Protein AF-A0A958J3Z1-F1 (afdb_monomer)

Foldseek 3Di:
DDDQLQLCLLVQQPPDDLVNSVVLCVVQLASVSSVVCLVVDDDDPVSVVVSCRSPPPVSSVVSVVVVVVCVVQQKDKDAGNGPQDQPVQNPDPRRDGMDMDHDDRCSPDNDDDDDDDDPDDDPVVVVVVVVVVVVD

Structure (mmCIF, N/CA/C/O backbone):
data_AF-A0A958J3Z1-F1
#
_entry.id   AF-A0A958J3Z1-F1
#
loop_
_atom_site.group_PDB
_atom_site.id
_atom_site.type_symbol
_atom_site.label_atom_id
_atom_site.label_alt_id
_atom_site.label_comp_id
_atom_site.label_asym_id
_atom_site.label_entity_id
_atom_site.label_seq_id
_atom_site.pdbx_PDB_ins_code
_atom_site.Cartn_x
_atom_site.Cartn_y
_atom_site.Cartn_z
_atom_site.occupancy
_atom_site.B_iso_or_equiv
_atom_site.auth_seq_id
_atom_site.auth_comp_id
_atom_site.auth_asym_id
_atom_site.auth_atom_id
_atom_site.pdbx_PDB_model_num
ATOM 1 N N . MET A 1 1 ? -4.290 -17.855 10.561 1.00 39.91 1 MET A N 1
ATOM 2 C CA . MET A 1 1 ? -4.959 -17.437 9.306 1.00 39.91 1 MET A CA 1
ATOM 3 C C . MET A 1 1 ? -5.062 -15.919 9.328 1.00 39.91 1 MET A C 1
ATOM 5 O O . MET A 1 1 ? -5.696 -15.392 10.230 1.00 39.91 1 MET A O 1
ATOM 9 N N . MET A 1 2 ? -4.369 -15.218 8.426 1.00 51.34 2 MET A N 1
ATOM 10 C CA . MET A 1 2 ? -4.363 -13.748 8.367 1.00 51.34 2 MET A CA 1
ATOM 11 C C . MET A 1 2 ? -5.801 -13.266 8.126 1.00 51.34 2 MET A C 1
ATOM 13 O O . MET A 1 2 ? -6.428 -13.752 7.190 1.00 51.34 2 MET A O 1
ATOM 17 N N . ASN A 1 3 ? -6.359 -12.391 8.971 1.00 64.62 3 ASN A N 1
ATOM 18 C CA . ASN A 1 3 ? -7.707 -11.849 8.765 1.00 64.62 3 ASN A CA 1
ATOM 19 C C . ASN A 1 3 ? -7.609 -10.582 7.890 1.00 64.62 3 ASN A C 1
ATOM 21 O O . ASN A 1 3 ? -7.295 -9.513 8.419 1.00 64.62 3 ASN A O 1
ATOM 25 N N . PRO A 1 4 ? -7.852 -10.673 6.566 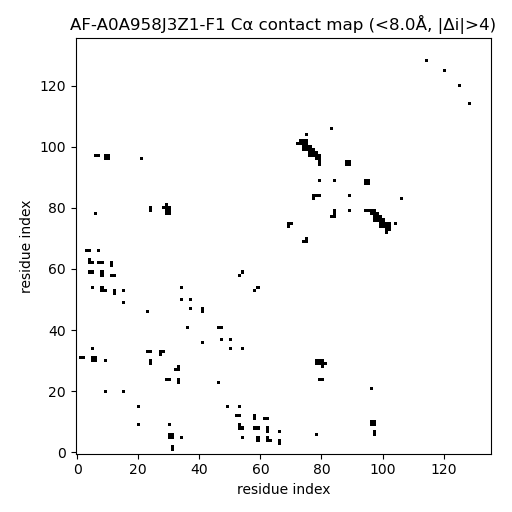1.00 71.12 4 PRO A N 1
ATOM 26 C CA . PRO A 1 4 ? -7.589 -9.576 5.631 1.00 71.12 4 PRO A CA 1
ATOM 27 C C . PRO A 1 4 ? -8.488 -8.360 5.875 1.00 71.12 4 PRO A C 1
ATOM 29 O O . PRO A 1 4 ? -8.107 -7.235 5.558 1.00 71.12 4 PRO A O 1
ATOM 32 N N . VAL A 1 5 ? -9.664 -8.565 6.476 1.00 77.12 5 VAL A N 1
ATOM 33 C CA . VAL A 1 5 ? -10.638 -7.494 6.727 1.00 77.12 5 VAL A CA 1
ATOM 34 C C . VAL A 1 5 ? -10.037 -6.441 7.653 1.00 77.12 5 VAL A C 1
ATOM 36 O O . VAL A 1 5 ? -10.106 -5.252 7.357 1.00 77.12 5 VAL A O 1
ATOM 39 N N . LYS A 1 6 ? -9.375 -6.880 8.731 1.00 80.06 6 LYS A N 1
ATOM 40 C CA . LYS A 1 6 ? -8.789 -5.990 9.744 1.00 80.06 6 LYS A CA 1
ATOM 41 C C . LYS A 1 6 ? -7.667 -5.127 9.160 1.00 80.06 6 LYS A C 1
ATOM 43 O O . LYS A 1 6 ? -7.564 -3.948 9.475 1.00 80.06 6 LYS A O 1
ATOM 48 N N . THR A 1 7 ? -6.865 -5.692 8.261 1.00 81.06 7 THR A N 1
ATOM 49 C CA . THR A 1 7 ? -5.787 -4.974 7.570 1.00 81.06 7 THR A CA 1
ATOM 50 C C . THR A 1 7 ? -6.312 -3.864 6.663 1.00 81.06 7 THR A C 1
ATOM 52 O O . THR A 1 7 ? -5.791 -2.752 6.693 1.00 81.06 7 THR A O 1
ATOM 55 N N . ILE A 1 8 ? -7.335 -4.148 5.855 1.00 83.75 8 ILE A N 1
ATOM 56 C CA . ILE A 1 8 ? -7.841 -3.180 4.872 1.00 83.75 8 ILE A CA 1
ATOM 57 C C . ILE A 1 8 ? -8.557 -2.003 5.532 1.00 83.75 8 ILE A C 1
ATOM 59 O O . ILE A 1 8 ? -8.531 -0.903 4.983 1.00 83.75 8 ILE A O 1
ATOM 63 N N . CYS A 1 9 ? -9.099 -2.172 6.741 1.00 83.38 9 CYS A N 1
ATOM 64 C CA . CYS A 1 9 ? -9.666 -1.054 7.499 1.00 83.38 9 CYS A CA 1
ATOM 65 C C . CYS A 1 9 ? -8.693 0.135 7.628 1.00 83.38 9 CYS A C 1
ATOM 67 O O . CYS A 1 9 ? -9.134 1.281 7.584 1.00 83.38 9 CYS A O 1
ATOM 69 N N . LEU A 1 10 ? -7.375 -0.106 7.698 1.00 81.81 10 LEU A N 1
ATOM 70 C CA . LEU A 1 10 ? -6.369 0.963 7.740 1.00 81.81 10 LEU A CA 1
ATOM 71 C C . LEU A 1 10 ? -6.285 1.769 6.437 1.00 81.81 10 LEU A C 1
ATOM 73 O O . LEU A 1 10 ? -6.004 2.968 6.484 1.00 81.81 10 LEU A O 1
ATOM 77 N N . SER A 1 11 ? -6.525 1.146 5.281 1.00 82.94 11 SER A N 1
ATOM 78 C CA . SER A 1 11 ? -6.504 1.845 3.990 1.00 82.94 11 SER A CA 1
ATOM 79 C C . SER A 1 11 ? -7.840 2.522 3.675 1.00 82.94 11 SER A C 1
ATOM 81 O O . SER A 1 11 ? -7.843 3.546 3.004 1.00 82.94 11 SER A O 1
ATOM 83 N N . VAL A 1 12 ? -8.956 1.965 4.156 1.00 83.75 12 VAL A N 1
ATOM 84 C CA . VAL A 1 12 ? -10.321 2.420 3.830 1.00 83.75 12 VAL A CA 1
ATOM 85 C C . VAL A 1 12 ? -10.818 3.535 4.751 1.00 83.75 12 VAL A C 1
ATOM 87 O O . VAL A 1 12 ? -11.709 4.288 4.374 1.00 83.75 12 VAL A O 1
ATOM 90 N N . VAL A 1 13 ? -10.284 3.639 5.970 1.00 86.88 13 VAL A N 1
ATOM 91 C CA . VAL A 1 13 ? -10.729 4.650 6.936 1.00 86.88 13 VAL A CA 1
ATOM 92 C C . VAL A 1 13 ? -10.355 6.071 6.506 1.00 86.88 13 VAL A C 1
ATOM 94 O O . VAL A 1 13 ? -9.174 6.411 6.350 1.00 86.88 13 VAL A O 1
ATOM 97 N N . ASP A 1 14 ? -11.386 6.910 6.424 1.00 79.00 14 ASP A N 1
ATOM 98 C CA . ASP A 1 14 ? -11.291 8.343 6.168 1.00 79.00 14 ASP A CA 1
ATOM 99 C C . ASP A 1 14 ? -11.060 9.143 7.463 1.00 79.00 14 ASP A C 1
ATOM 101 O O . ASP A 1 14 ? -11.566 8.812 8.540 1.00 79.00 14 ASP A O 1
ATOM 105 N N . GLY A 1 15 ? -10.307 10.242 7.364 1.00 82.12 15 GLY A N 1
ATOM 106 C CA . GLY A 1 15 ? -10.115 11.192 8.466 1.00 82.12 15 GLY A CA 1
ATOM 107 C C . GLY A 1 15 ? -9.226 10.696 9.612 1.00 82.12 15 GLY A C 1
ATOM 108 O O . GLY A 1 15 ? -9.360 11.195 10.728 1.00 82.12 15 GLY A O 1
ATOM 109 N N . VAL A 1 16 ? -8.361 9.713 9.361 1.00 86.69 16 VAL A N 1
ATOM 110 C CA . VAL A 1 16 ? -7.229 9.365 10.235 1.00 86.69 16 VAL A CA 1
ATOM 111 C C . VAL A 1 16 ? -5.954 9.610 9.439 1.00 86.69 16 VAL A C 1
ATOM 113 O O . VAL A 1 16 ? -5.859 9.149 8.295 1.00 86.69 16 VAL A O 1
ATOM 116 N N . SER A 1 17 ? -5.001 10.345 10.015 1.00 89.44 17 SER A N 1
ATOM 117 C CA . SER A 1 17 ? -3.762 10.679 9.315 1.00 89.44 17 SER A CA 1
ATOM 118 C C . SER A 1 17 ? -2.915 9.428 9.070 1.00 89.44 17 SER A C 1
ATOM 120 O O . SER A 1 17 ? -3.053 8.403 9.741 1.00 89.44 17 SER A O 1
ATOM 122 N N . TYR A 1 18 ? -2.037 9.495 8.072 1.00 90.44 18 TYR A N 1
ATOM 123 C CA . TYR A 1 18 ? -1.098 8.410 7.817 1.00 90.44 18 TYR A CA 1
ATOM 124 C C . TYR A 1 18 ? -0.142 8.206 9.005 1.00 90.44 18 TYR A C 1
ATOM 126 O O . TYR A 1 18 ? 0.086 7.065 9.400 1.00 90.44 18 TYR A O 1
ATOM 134 N N . ASP A 1 19 ? 0.358 9.294 9.597 1.00 90.56 19 ASP A N 1
ATOM 135 C CA . ASP A 1 19 ? 1.328 9.232 10.693 1.00 90.56 19 ASP A CA 1
ATOM 136 C C . ASP A 1 19 ? 0.705 8.595 11.953 1.00 90.56 19 ASP A C 1
ATOM 138 O O . ASP A 1 19 ? 1.342 7.756 12.590 1.00 90.56 19 ASP A O 1
ATOM 142 N N . ASP A 1 20 ? -0.575 8.868 12.245 1.00 90.19 20 ASP A N 1
ATOM 143 C CA . ASP A 1 20 ? -1.311 8.201 13.334 1.00 90.19 20 ASP A CA 1
ATOM 144 C C . ASP A 1 20 ? -1.434 6.693 13.086 1.00 90.19 20 ASP A C 1
ATOM 146 O O . ASP A 1 20 ? -1.154 5.877 13.967 1.00 90.19 20 ASP A O 1
ATOM 150 N N . LYS A 1 21 ? -1.820 6.299 11.864 1.00 90.31 21 LYS A N 1
ATOM 151 C CA . LYS A 1 21 ? -1.930 4.881 11.486 1.00 90.31 21 LYS A CA 1
ATOM 152 C C . LYS A 1 21 ? -0.577 4.180 11.601 1.00 90.31 21 LYS A C 1
ATOM 154 O O . LYS A 1 21 ? -0.513 3.057 12.098 1.00 90.31 21 LYS A O 1
ATOM 159 N N . LEU A 1 22 ? 0.496 4.832 11.156 1.00 90.44 22 LEU A N 1
ATOM 160 C CA . LEU A 1 22 ? 1.848 4.294 11.245 1.00 90.44 22 LEU A CA 1
ATOM 161 C C . LEU A 1 22 ? 2.282 4.139 12.707 1.00 90.44 22 LEU A C 1
ATOM 163 O O . LEU A 1 22 ? 2.794 3.083 13.068 1.00 90.44 22 LEU A O 1
ATOM 167 N N . ALA A 1 23 ? 2.015 5.129 13.563 1.00 90.00 23 ALA A N 1
ATOM 168 C CA . ALA A 1 23 ? 2.338 5.072 14.987 1.00 90.00 23 ALA A CA 1
ATOM 169 C C . ALA A 1 23 ? 1.607 3.932 15.718 1.00 90.00 23 ALA A C 1
ATOM 171 O O . ALA A 1 23 ? 2.181 3.313 16.617 1.00 90.00 23 ALA A O 1
ATOM 172 N N . LEU A 1 24 ? 0.361 3.632 15.332 1.00 89.06 24 LEU A N 1
ATOM 173 C CA . LEU A 1 24 ? -0.388 2.481 15.847 1.00 89.06 24 LEU A CA 1
ATOM 174 C C . LEU A 1 24 ? 0.237 1.157 15.393 1.00 89.06 24 LEU A C 1
ATOM 176 O O . LEU A 1 24 ? 0.456 0.259 16.205 1.00 89.06 24 LEU A O 1
ATOM 180 N N . ILE A 1 25 ? 0.575 1.038 14.107 1.00 89.12 25 ILE A N 1
ATOM 181 C CA . ILE A 1 25 ? 1.192 -0.181 13.573 1.00 89.12 25 ILE A CA 1
ATOM 182 C C . ILE A 1 25 ? 2.585 -0.415 14.156 1.00 89.12 25 ILE A C 1
ATOM 184 O O . ILE A 1 25 ? 2.896 -1.545 14.511 1.00 89.12 25 ILE A O 1
ATOM 188 N N . MET A 1 26 ? 3.403 0.624 14.312 1.00 87.50 26 MET A N 1
ATOM 189 C CA . MET A 1 26 ? 4.740 0.504 14.900 1.00 87.50 26 MET A CA 1
ATOM 190 C C . MET A 1 26 ? 4.689 0.037 16.360 1.00 87.50 26 MET A C 1
ATOM 192 O O . MET A 1 26 ? 5.539 -0.745 16.776 1.00 87.50 26 MET A O 1
ATOM 196 N N . ARG A 1 27 ? 3.676 0.463 17.130 1.00 87.50 27 ARG A N 1
ATOM 197 C CA . ARG A 1 27 ? 3.485 0.029 18.524 1.00 87.50 27 ARG A CA 1
ATOM 198 C C . ARG A 1 27 ? 3.013 -1.419 18.649 1.00 87.50 27 ARG A C 1
ATOM 200 O O . ARG A 1 27 ? 3.490 -2.138 19.519 1.00 87.50 27 ARG A O 1
ATOM 207 N N . HIS A 1 28 ? 2.088 -1.847 17.791 1.00 86.81 28 HIS A N 1
ATOM 208 C CA . HIS A 1 28 ? 1.444 -3.167 17.893 1.00 8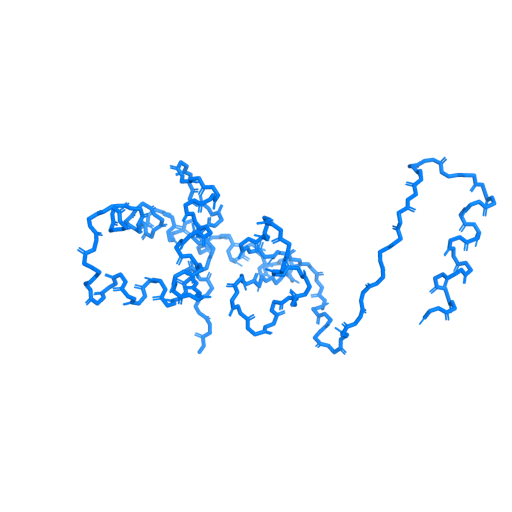6.81 28 HIS A CA 1
ATOM 209 C C . HIS A 1 28 ? 2.034 -4.226 16.949 1.00 86.81 28 HIS A C 1
ATOM 211 O O . HIS A 1 28 ? 1.679 -5.406 17.004 1.00 86.81 28 HIS A O 1
ATOM 217 N N . GLY A 1 29 ? 2.929 -3.822 16.053 1.00 85.06 29 GLY A N 1
ATOM 218 C CA . GLY A 1 29 ? 3.589 -4.652 15.048 1.00 85.06 29 GLY A CA 1
ATOM 219 C C . GLY A 1 29 ? 2.736 -4.955 13.813 1.00 85.06 29 GLY A C 1
ATOM 220 O O . GLY A 1 29 ? 3.270 -5.010 12.710 1.00 85.06 29 GLY A O 1
ATOM 221 N N . SER A 1 30 ? 1.420 -5.147 13.954 1.00 85.19 30 SER A N 1
ATOM 222 C CA . SER A 1 30 ? 0.525 -5.410 12.817 1.00 85.19 30 SER A CA 1
ATOM 223 C C . SER A 1 30 ? -0.907 -4.929 13.057 1.00 85.19 30 SER A C 1
ATOM 225 O O . SER A 1 30 ? -1.345 -4.759 14.193 1.00 85.19 30 SER A O 1
ATOM 227 N N . ALA A 1 31 ? -1.674 -4.775 11.973 1.00 85.06 31 ALA A N 1
ATOM 228 C CA . ALA A 1 31 ? -3.094 -4.409 12.033 1.00 85.06 31 ALA A CA 1
ATOM 229 C C . ALA A 1 31 ? -3.954 -5.438 12.789 1.00 85.06 31 ALA A C 1
ATOM 231 O O . ALA A 1 31 ? -4.990 -5.099 13.356 1.00 85.06 31 ALA A O 1
ATOM 232 N N . ILE A 1 32 ? -3.536 -6.707 12.764 1.00 83.69 32 ILE A N 1
ATOM 233 C CA . ILE A 1 32 ? -4.232 -7.804 13.440 1.00 83.69 32 ILE A CA 1
ATOM 234 C C . ILE A 1 32 ? -4.016 -7.682 14.945 1.00 83.69 32 ILE A C 1
ATOM 236 O O . ILE A 1 32 ? -4.992 -7.653 15.689 1.00 83.69 32 ILE A O 1
ATOM 240 N N . ASN A 1 33 ? -2.757 -7.526 15.360 1.00 85.75 33 ASN A N 1
ATOM 241 C CA . ASN A 1 33 ? -2.397 -7.337 16.763 1.00 85.75 33 ASN A CA 1
ATOM 242 C C . ASN A 1 33 ? -3.049 -6.076 17.335 1.00 85.75 33 ASN A C 1
ATOM 244 O O . ASN A 1 33 ? -3.602 -6.127 18.424 1.00 85.75 33 ASN A O 1
ATOM 248 N N . LEU A 1 34 ? -3.058 -4.976 16.571 1.00 86.62 34 LEU A N 1
ATOM 249 C CA . LEU A 1 34 ? -3.724 -3.730 16.957 1.00 86.62 34 LEU A CA 1
ATOM 250 C C . LEU A 1 34 ? -5.198 -3.967 17.317 1.00 86.62 34 LEU A C 1
ATOM 252 O O . LEU A 1 34 ? -5.669 -3.510 18.354 1.00 86.62 34 LEU A O 1
ATOM 256 N N . PHE A 1 35 ? -5.924 -4.706 16.476 1.00 84.69 35 PHE A N 1
ATOM 257 C CA . PHE A 1 35 ? -7.329 -5.019 16.728 1.00 84.69 35 PHE A CA 1
ATOM 258 C C . PHE A 1 35 ? -7.516 -5.946 17.935 1.00 84.69 35 PHE A C 1
ATOM 260 O O . PHE A 1 35 ? -8.446 -5.760 18.712 1.00 84.69 35 PHE A O 1
ATOM 267 N N . GLU A 1 36 ? -6.653 -6.950 18.095 1.00 85.88 36 GLU A N 1
ATOM 268 C CA . GLU A 1 36 ? -6.723 -7.875 19.232 1.00 85.88 36 GLU A CA 1
ATOM 269 C C . GLU A 1 36 ? -6.428 -7.180 20.565 1.00 85.88 36 GLU A C 1
ATOM 271 O O . GLU A 1 36 ? -7.091 -7.471 21.559 1.00 85.88 36 GLU A O 1
ATOM 276 N N . CYS A 1 37 ? -5.469 -6.251 20.590 1.00 84.25 37 CYS A N 1
ATOM 277 C CA . CYS A 1 37 ? -5.202 -5.402 21.748 1.00 84.25 37 CYS A CA 1
ATOM 278 C C . CYS A 1 37 ? -6.398 -4.495 22.056 1.00 84.25 37 CYS A C 1
ATOM 280 O O . CYS A 1 37 ? -6.826 -4.424 23.205 1.00 84.25 37 CYS A O 1
ATOM 282 N N . TYR A 1 38 ? -6.978 -3.875 21.024 1.00 83.62 38 TYR A N 1
ATOM 283 C CA . TYR A 1 38 ? -8.171 -3.042 21.157 1.00 83.62 38 TYR A CA 1
ATOM 284 C C . TYR A 1 38 ? -9.362 -3.812 21.758 1.00 83.62 38 TYR A C 1
ATOM 286 O O . TYR A 1 38 ? -9.988 -3.319 22.694 1.00 83.62 38 TYR A O 1
ATOM 294 N N . GLU A 1 39 ? -9.642 -5.040 21.302 1.00 81.50 39 GLU A N 1
ATOM 295 C CA . GLU A 1 39 ? -10.721 -5.871 21.869 1.00 81.50 39 GLU A CA 1
ATOM 296 C C . GLU A 1 39 ? -10.457 -6.314 23.317 1.00 81.50 39 GLU A C 1
ATOM 298 O O . GLU A 1 39 ? -11.401 -6.528 24.076 1.00 81.50 39 GLU A O 1
ATOM 303 N N . LYS A 1 40 ? -9.189 -6.455 23.721 1.00 81.69 40 LYS A N 1
ATOM 304 C CA . LYS A 1 40 ? -8.792 -6.917 25.063 1.00 81.69 40 LYS A CA 1
ATOM 305 C C . LYS A 1 40 ? -8.664 -5.789 26.103 1.00 81.69 40 LYS A C 1
ATOM 307 O O . LYS A 1 40 ? -8.148 -6.047 27.187 1.00 81.69 40 LYS A O 1
ATOM 312 N N . ASN A 1 41 ? -9.199 -4.600 25.808 1.00 67.62 41 ASN A N 1
ATOM 313 C CA . ASN A 1 41 ? -9.118 -3.345 26.572 1.00 67.62 41 ASN A CA 1
ATOM 314 C C . ASN A 1 41 ? -7.734 -2.669 26.537 1.00 67.62 41 ASN A C 1
ATOM 316 O O . ASN A 1 41 ? -6.916 -2.836 27.442 1.00 67.62 41 ASN A O 1
ATOM 320 N N . SER A 1 42 ? -7.513 -1.827 25.520 1.00 63.72 42 SER A N 1
ATOM 321 C CA . SER A 1 42 ? -6.424 -0.837 25.506 1.00 63.72 42 SER A CA 1
ATOM 322 C C . SER A 1 42 ? -6.591 0.204 26.626 1.00 63.72 42 SER A C 1
ATOM 324 O O . SER A 1 42 ? -7.705 0.561 26.999 1.00 63.72 42 SER A O 1
ATOM 326 N N . THR A 1 43 ? -5.478 0.725 27.149 1.00 60.31 43 THR A N 1
ATOM 327 C CA . THR A 1 43 ? -5.456 1.634 28.314 1.00 60.31 43 THR A CA 1
ATOM 328 C C . THR A 1 43 ? -5.481 3.128 27.947 1.00 60.31 43 THR A C 1
ATOM 330 O O . THR A 1 43 ? -5.800 3.959 28.796 1.00 60.31 43 THR A O 1
ATOM 333 N N . ASP A 1 44 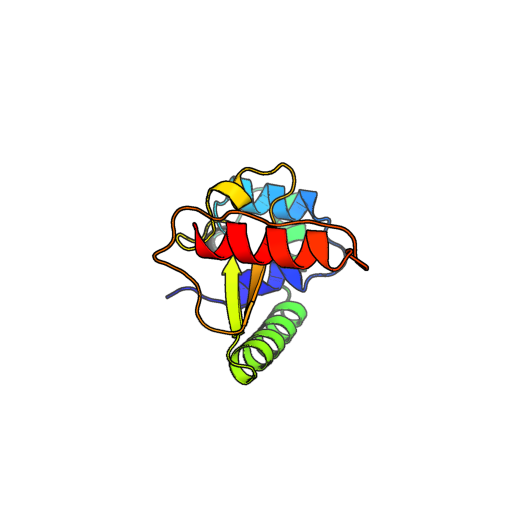? -5.150 3.493 26.701 1.00 77.25 44 ASP A N 1
ATOM 334 C CA . ASP A 1 44 ? -5.057 4.889 26.240 1.00 77.25 44 ASP A CA 1
ATOM 335 C C . ASP A 1 44 ? -6.353 5.350 25.543 1.00 77.25 44 ASP A C 1
ATOM 337 O O . ASP A 1 44 ? -6.761 4.804 24.515 1.00 77.25 44 ASP A O 1
ATOM 341 N N . LYS A 1 45 ? -6.987 6.402 26.082 1.00 77.88 45 LYS A N 1
ATOM 342 C CA . LYS A 1 45 ? -8.236 6.982 25.555 1.00 77.88 45 LYS A CA 1
ATOM 343 C C . LYS A 1 45 ? -8.107 7.486 24.115 1.00 77.88 45 LYS A C 1
ATOM 345 O O . LYS A 1 45 ? -9.063 7.360 23.351 1.00 77.88 45 LYS A O 1
ATOM 350 N N . ASN A 1 46 ? -6.958 8.050 23.739 1.00 80.62 46 ASN A N 1
ATOM 351 C CA . ASN A 1 46 ? -6.757 8.584 22.388 1.00 80.62 46 ASN A CA 1
ATOM 352 C C . ASN A 1 46 ? -6.635 7.457 21.358 1.00 80.62 46 ASN A C 1
ATOM 354 O O . ASN A 1 46 ? -7.183 7.543 20.259 1.00 80.62 46 ASN A O 1
ATOM 358 N N . GLU A 1 47 ? -5.955 6.375 21.733 1.00 81.94 47 GLU A N 1
ATOM 359 C CA . GLU A 1 47 ? -5.812 5.187 20.896 1.00 81.94 47 GLU A CA 1
ATOM 360 C C . GLU A 1 47 ? -7.157 4.487 20.675 1.00 81.94 47 GLU A C 1
ATOM 362 O O . GLU A 1 47 ? -7.479 4.123 19.544 1.00 81.94 47 GLU A O 1
ATOM 367 N N . ILE A 1 48 ? -7.976 4.367 21.724 1.00 83.19 48 ILE A N 1
ATOM 368 C CA . ILE A 1 48 ? -9.323 3.784 21.637 1.00 83.19 48 ILE A CA 1
ATOM 369 C C . ILE A 1 48 ? -10.174 4.531 20.605 1.00 83.19 48 ILE A C 1
ATOM 371 O O . ILE A 1 48 ? -10.746 3.894 19.723 1.00 83.19 48 ILE A O 1
ATOM 375 N N . ALA A 1 49 ? -10.216 5.866 20.665 1.00 86.00 49 ALA A N 1
ATOM 376 C CA . ALA A 1 49 ? -11.018 6.673 19.743 1.00 86.00 49 ALA A CA 1
ATOM 377 C C . ALA A 1 49 ? -10.581 6.498 18.275 1.00 86.00 49 ALA A C 1
ATOM 379 O O . ALA A 1 49 ? -11.413 6.408 17.365 1.00 86.00 49 ALA A O 1
ATOM 380 N N . LEU A 1 50 ? -9.269 6.410 18.028 1.00 86.25 50 LEU A N 1
ATOM 381 C CA . LEU A 1 50 ? -8.730 6.127 16.698 1.00 86.25 50 LEU A CA 1
ATOM 382 C C . LEU A 1 50 ? -9.090 4.710 16.237 1.00 86.25 50 LEU A C 1
ATOM 384 O O . LEU A 1 50 ? -9.568 4.539 15.115 1.00 86.25 50 LEU A O 1
ATOM 388 N N . CYS A 1 51 ? -8.914 3.704 17.094 1.00 86.12 51 CYS A N 1
ATOM 389 C CA . CYS A 1 51 ? -9.258 2.315 16.800 1.00 86.12 51 CYS A CA 1
ATOM 390 C C . CYS A 1 51 ? -10.757 2.136 16.520 1.00 86.12 51 CYS A C 1
ATOM 392 O O . CYS A 1 51 ? -11.110 1.470 15.549 1.00 86.12 51 CYS A O 1
ATOM 394 N N . GLU A 1 52 ? -11.640 2.786 17.277 1.00 87.38 52 GLU A N 1
ATOM 395 C CA . GLU A 1 52 ? -13.088 2.796 17.025 1.00 87.38 52 GLU A CA 1
ATOM 396 C C . GLU A 1 52 ? -13.425 3.348 15.640 1.00 87.38 52 GLU A C 1
ATOM 398 O O . GLU A 1 52 ? -14.238 2.778 14.905 1.00 87.38 52 GLU A O 1
ATOM 403 N N . LYS A 1 53 ? -12.759 4.437 15.244 1.00 87.75 53 LYS A N 1
ATOM 404 C CA . LYS A 1 53 ? -12.936 5.030 13.920 1.00 87.75 53 LYS A CA 1
ATOM 405 C C . LYS A 1 53 ? -12.432 4.097 12.819 1.00 87.75 53 LYS A C 1
ATOM 407 O O . LYS A 1 53 ? -13.144 3.872 11.839 1.00 87.75 53 LYS A O 1
ATOM 412 N N . ILE A 1 54 ? -11.242 3.517 12.984 1.00 87.19 54 ILE A N 1
ATOM 413 C CA . ILE A 1 54 ? -10.624 2.585 12.025 1.00 87.19 54 ILE A CA 1
ATOM 414 C C . ILE A 1 54 ? -11.491 1.336 11.854 1.00 87.19 54 ILE A C 1
ATOM 416 O O . ILE A 1 54 ? -11.846 0.974 10.732 1.00 87.19 54 ILE A O 1
ATOM 420 N N . PHE A 1 55 ? -11.879 0.706 12.960 1.00 88.00 55 PHE A N 1
ATOM 421 C CA . PHE A 1 55 ? -12.562 -0.583 12.984 1.00 88.00 55 PHE A CA 1
ATOM 422 C C . PHE A 1 55 ? -14.084 -0.478 13.099 1.00 88.00 55 PHE A C 1
ATOM 424 O O . PHE A 1 55 ? -14.745 -1.465 13.423 1.00 88.00 55 PHE A O 1
ATOM 431 N N . SER A 1 56 ? -14.665 0.681 12.790 1.00 89.00 56 SER A N 1
ATOM 432 C CA . SER A 1 56 ? -16.116 0.861 12.771 1.00 89.00 56 SER A CA 1
ATOM 433 C C . SER A 1 56 ? -16.814 -0.182 11.884 1.00 89.00 56 SER A C 1
ATOM 435 O O . SER A 1 56 ? -16.276 -0.633 10.866 1.00 89.00 56 SER A O 1
ATOM 437 N N . LYS A 1 57 ? -18.057 -0.552 12.224 1.00 87.62 57 LYS A N 1
ATOM 438 C CA . LYS A 1 57 ? -18.841 -1.535 11.445 1.00 87.62 57 LYS A CA 1
ATOM 439 C C . LYS A 1 57 ? -18.960 -1.151 9.963 1.00 87.62 57 LYS A C 1
ATOM 441 O O . LYS A 1 57 ? -18.926 -2.025 9.098 1.00 87.62 57 LYS A O 1
ATOM 446 N N . ALA A 1 58 ? -19.065 0.147 9.669 1.00 87.19 58 ALA A N 1
ATOM 447 C CA . ALA A 1 58 ? -19.119 0.663 8.304 1.00 87.19 58 ALA A CA 1
ATOM 448 C C . ALA A 1 58 ? -17.812 0.400 7.535 1.00 87.19 58 ALA A C 1
ATOM 450 O O . ALA A 1 58 ? -17.857 -0.092 6.407 1.00 87.19 58 ALA A O 1
ATOM 451 N N . ASN A 1 59 ? -16.656 0.653 8.155 1.00 88.44 59 ASN A N 1
ATOM 452 C CA . ASN A 1 59 ? -15.354 0.408 7.533 1.00 88.44 59 ASN A CA 1
ATOM 453 C C . ASN A 1 59 ? -15.069 -1.082 7.373 1.00 88.44 59 ASN A C 1
ATOM 455 O O . ASN A 1 59 ? -14.563 -1.488 6.334 1.00 88.44 59 ASN A O 1
ATOM 459 N N . GLN A 1 60 ? -15.471 -1.911 8.340 1.00 87.56 60 GLN A N 1
ATOM 460 C CA . GLN A 1 60 ? -15.367 -3.365 8.209 1.00 87.56 60 GLN A CA 1
ATOM 461 C C . GLN A 1 60 ? -16.196 -3.899 7.036 1.00 87.56 60 GLN A C 1
ATOM 463 O O . GLN A 1 60 ? -15.748 -4.802 6.331 1.00 87.56 60 GLN A O 1
ATOM 468 N N . LYS A 1 61 ? -17.394 -3.344 6.802 1.00 89.38 61 LYS A N 1
ATOM 469 C CA . LYS A 1 61 ? -18.216 -3.710 5.642 1.00 89.38 61 LYS A CA 1
ATOM 470 C C . LYS A 1 61 ? -17.530 -3.302 4.335 1.00 89.38 61 LYS A C 1
ATOM 472 O O . LYS A 1 61 ? -17.296 -4.164 3.498 1.00 89.38 61 LYS A O 1
ATOM 477 N N . LYS A 1 62 ? -17.110 -2.037 4.212 1.00 88.88 62 LYS A N 1
ATOM 478 C CA . LYS A 1 62 ? -16.360 -1.553 3.038 1.00 88.88 62 LYS A CA 1
ATOM 479 C C . LYS A 1 62 ? -15.094 -2.381 2.776 1.00 88.88 62 LYS A C 1
ATOM 481 O O . LYS A 1 62 ? -14.792 -2.697 1.633 1.00 88.88 62 LYS A O 1
ATOM 486 N N . ALA A 1 63 ? -14.367 -2.753 3.830 1.00 89.31 63 ALA A N 1
ATOM 487 C CA . ALA A 1 63 ? -13.162 -3.566 3.725 1.00 89.31 63 ALA A CA 1
ATOM 488 C C . ALA A 1 63 ? -13.452 -4.963 3.160 1.00 89.31 63 ALA A C 1
ATOM 490 O O . ALA A 1 63 ? -12.674 -5.460 2.350 1.00 89.31 63 ALA A O 1
ATOM 491 N N . LYS A 1 64 ? -14.571 -5.591 3.548 1.00 90.00 64 LYS A N 1
ATOM 492 C CA . LYS A 1 64 ? -15.008 -6.870 2.966 1.00 90.00 64 LYS A CA 1
ATOM 493 C C . LYS A 1 64 ? -15.309 -6.737 1.475 1.00 90.00 64 LYS A C 1
ATOM 495 O O . LYS A 1 64 ? -14.777 -7.524 0.697 1.00 90.00 64 LYS A O 1
ATOM 500 N N . ASP A 1 65 ? -16.074 -5.717 1.092 1.00 90.69 65 ASP A N 1
ATOM 501 C CA . ASP A 1 65 ? -16.419 -5.468 -0.311 1.00 90.69 65 ASP A CA 1
ATOM 502 C C . ASP A 1 65 ? -15.147 -5.249 -1.157 1.00 90.69 65 ASP A C 1
ATOM 504 O O . ASP A 1 65 ? -15.017 -5.764 -2.267 1.00 90.69 65 ASP A O 1
ATOM 508 N N . GLU A 1 66 ? -14.159 -4.528 -0.618 1.00 89.81 66 GLU A N 1
ATOM 509 C CA . GLU A 1 66 ? -12.886 -4.280 -1.301 1.00 89.81 66 GLU A CA 1
ATOM 510 C C . GLU A 1 66 ? -12.037 -5.555 -1.449 1.00 89.81 66 GLU A C 1
ATOM 512 O O . GLU A 1 66 ? -11.440 -5.789 -2.501 1.00 89.81 66 GLU A O 1
ATOM 517 N N . ILE A 1 67 ? -12.031 -6.435 -0.442 1.00 90.12 67 ILE A N 1
ATOM 518 C CA . ILE A 1 67 ? -11.361 -7.746 -0.518 1.00 90.12 67 ILE A CA 1
ATOM 519 C C . ILE A 1 67 ? -11.951 -8.598 -1.633 1.00 90.12 67 ILE A C 1
ATOM 521 O O . ILE A 1 67 ? -11.205 -9.255 -2.364 1.00 90.12 67 ILE A O 1
ATOM 525 N N . GLU A 1 68 ? -13.275 -8.615 -1.755 1.00 91.06 68 GLU A N 1
ATOM 526 C CA . GLU A 1 68 ? -13.954 -9.373 -2.802 1.00 91.06 68 GLU A CA 1
ATOM 527 C C . GLU A 1 68 ? -13.582 -8.855 -4.189 1.00 91.06 68 GLU A C 1
ATOM 529 O O . GLU A 1 68 ? -13.228 -9.655 -5.059 1.00 91.06 68 GLU A O 1
ATOM 534 N N . LYS A 1 69 ? -13.527 -7.531 -4.380 1.00 91.31 69 LYS A N 1
ATOM 535 C CA . LYS A 1 69 ? -13.039 -6.939 -5.634 1.00 91.31 69 LYS A CA 1
ATOM 536 C C . LYS A 1 69 ? -11.600 -7.347 -5.935 1.00 91.31 69 LYS A C 1
ATOM 538 O O . LYS A 1 69 ? -11.328 -7.816 -7.039 1.00 91.31 69 LYS A O 1
ATOM 543 N N . ILE A 1 70 ? -10.689 -7.231 -4.964 1.00 90.75 70 ILE A N 1
ATOM 544 C CA . ILE A 1 70 ? -9.276 -7.609 -5.135 1.00 90.75 70 ILE A CA 1
ATOM 545 C C . ILE A 1 70 ? -9.166 -9.083 -5.539 1.00 90.75 70 ILE A C 1
ATOM 547 O O . ILE A 1 70 ? -8.453 -9.417 -6.484 1.00 90.75 70 ILE A O 1
ATOM 551 N N . ARG A 1 71 ? -9.914 -9.971 -4.877 1.00 89.06 71 ARG A N 1
ATOM 552 C CA . ARG A 1 71 ? -9.937 -11.401 -5.213 1.00 89.06 71 ARG A CA 1
ATOM 553 C C . ARG A 1 71 ? -10.505 -11.660 -6.604 1.00 89.06 71 ARG A C 1
ATOM 555 O O . ARG A 1 71 ? -9.929 -12.462 -7.333 1.00 89.06 71 ARG A O 1
ATOM 562 N N . SER A 1 72 ? -11.573 -10.960 -6.993 1.00 92.38 72 SER A N 1
ATOM 563 C CA . SER A 1 72 ? -12.213 -11.121 -8.308 1.00 92.38 72 SER A CA 1
ATOM 564 C C . SER A 1 72 ? -11.269 -10.824 -9.478 1.00 92.38 72 SER A C 1
ATOM 566 O O . SER A 1 72 ? -11.387 -11.434 -10.537 1.00 92.38 72 SER A O 1
ATOM 568 N N . VAL A 1 73 ? -10.276 -9.948 -9.279 1.00 93.00 73 VAL A N 1
ATOM 569 C CA . VAL A 1 73 ? -9.275 -9.603 -10.301 1.00 93.00 73 VAL A CA 1
ATOM 570 C C . VAL A 1 73 ? -7.984 -10.424 -10.202 1.00 93.00 73 VAL A C 1
ATOM 572 O O . VAL A 1 73 ? -7.016 -10.121 -10.905 1.00 93.00 73 VAL A O 1
ATOM 575 N N . GLY A 1 74 ? -7.939 -11.445 -9.336 1.00 90.38 74 GLY A N 1
ATOM 576 C CA . GLY A 1 74 ? -6.726 -12.223 -9.060 1.00 90.38 74 GLY A CA 1
ATOM 577 C C . GLY A 1 74 ? -5.635 -11.394 -8.375 1.00 90.38 74 GLY A C 1
ATOM 578 O O . GLY A 1 74 ? -4.443 -11.568 -8.641 1.00 90.38 74 GLY A O 1
ATOM 579 N N . GLY A 1 75 ? -6.053 -10.425 -7.563 1.00 92.25 75 GLY A N 1
ATOM 580 C CA . GLY A 1 75 ? -5.178 -9.559 -6.796 1.00 92.25 75 GLY A CA 1
ATOM 581 C C . GLY A 1 75 ? -4.795 -10.145 -5.441 1.00 92.25 75 GLY A C 1
ATOM 582 O O . GLY A 1 75 ? -5.396 -11.093 -4.935 1.00 92.25 75 GLY A O 1
ATOM 583 N N . TRP A 1 76 ? -3.783 -9.540 -4.841 1.00 90.31 76 TRP A N 1
ATOM 584 C CA . TRP A 1 76 ? -3.294 -9.840 -3.504 1.00 90.31 76 TRP A CA 1
ATOM 585 C C . TRP A 1 76 ? -3.072 -8.550 -2.722 1.00 90.31 76 TRP A C 1
ATOM 587 O O . TRP A 1 76 ? -3.019 -7.449 -3.274 1.00 90.31 76 TRP A O 1
ATOM 597 N N . MET A 1 77 ? -2.944 -8.718 -1.410 1.00 89.25 77 MET A N 1
ATOM 598 C CA . MET A 1 77 ? -2.713 -7.648 -0.451 1.00 89.25 77 MET A CA 1
ATOM 599 C C . MET A 1 77 ? -1.690 -8.098 0.590 1.00 89.25 77 MET A C 1
ATOM 601 O O . MET A 1 77 ? -1.716 -9.255 1.017 1.00 89.25 77 MET A O 1
ATOM 605 N N . ILE A 1 78 ? -0.802 -7.199 1.007 1.00 89.06 78 ILE A N 1
ATOM 606 C CA . ILE A 1 78 ? 0.211 -7.471 2.034 1.00 89.06 78 ILE A CA 1
ATOM 607 C C . ILE A 1 78 ? 0.289 -6.270 2.971 1.00 89.06 78 ILE A C 1
ATOM 609 O O . ILE A 1 78 ? 0.478 -5.142 2.525 1.00 89.06 78 ILE A O 1
ATOM 613 N N . ALA A 1 79 ? 0.116 -6.512 4.269 1.00 89.69 79 ALA A N 1
ATOM 614 C CA . ALA A 1 79 ? 0.146 -5.478 5.299 1.00 89.69 79 ALA A CA 1
ATOM 615 C C . ALA A 1 79 ? 1.572 -5.197 5.770 1.00 89.69 79 ALA A C 1
ATOM 617 O O . ALA A 1 79 ? 2.377 -6.125 5.863 1.00 89.69 79 ALA A O 1
ATOM 618 N N . LEU A 1 80 ? 1.847 -3.963 6.183 1.00 89.06 80 LEU A N 1
ATOM 619 C CA . LEU A 1 80 ? 3.028 -3.661 6.985 1.00 89.06 80 LEU A CA 1
ATOM 620 C C . LEU A 1 80 ? 3.021 -4.527 8.260 1.00 89.06 80 LEU A C 1
ATOM 622 O O . LEU A 1 80 ? 1.984 -4.684 8.910 1.00 89.06 80 LEU A O 1
ATOM 626 N N . GLY A 1 81 ? 4.169 -5.133 8.574 1.00 84.75 81 GLY A N 1
ATOM 627 C CA . GLY A 1 81 ? 4.318 -6.089 9.677 1.00 84.75 81 GLY A CA 1
ATOM 628 C C . GLY A 1 81 ? 3.994 -7.546 9.324 1.00 84.75 81 GLY A C 1
ATOM 629 O O . GLY A 1 81 ? 4.252 -8.438 10.130 1.00 84.75 81 GLY A O 1
ATOM 630 N N . ALA A 1 82 ? 3.465 -7.822 8.124 1.00 86.25 82 ALA A N 1
ATOM 631 C CA . ALA A 1 82 ? 3.326 -9.194 7.643 1.00 86.25 82 ALA A CA 1
ATOM 632 C C . ALA A 1 82 ? 4.702 -9.782 7.262 1.00 86.25 82 ALA A C 1
ATOM 634 O O . ALA A 1 82 ? 5.530 -9.058 6.701 1.00 86.25 82 ALA A O 1
ATOM 635 N N . PRO A 1 83 ? 4.943 -11.090 7.477 1.00 84.56 83 PRO A N 1
ATOM 636 C CA . PRO A 1 83 ? 6.195 -11.742 7.082 1.00 84.56 83 PRO A CA 1
ATOM 637 C C . PRO A 1 83 ? 6.526 -11.599 5.590 1.00 84.56 83 PRO A C 1
ATOM 639 O O . PRO A 1 83 ? 7.694 -11.566 5.215 1.00 84.56 83 PRO A O 1
ATOM 642 N N . GLU A 1 84 ? 5.506 -11.511 4.732 1.00 86.94 84 GLU A N 1
ATOM 643 C CA . GLU A 1 84 ? 5.669 -11.352 3.287 1.00 86.94 84 GLU A CA 1
ATOM 644 C C . GLU A 1 84 ? 5.935 -9.909 2.832 1.00 86.94 84 GLU A C 1
ATOM 646 O O . GLU A 1 84 ? 6.169 -9.695 1.640 1.00 86.94 84 GLU A O 1
ATOM 651 N N . TYR A 1 85 ? 5.884 -8.920 3.731 1.00 88.69 85 TYR A N 1
ATOM 652 C CA . TYR A 1 85 ? 6.115 -7.518 3.384 1.00 88.69 85 TYR A CA 1
ATOM 653 C C . TYR A 1 85 ? 7.603 -7.274 3.057 1.00 88.69 85 TYR A C 1
ATOM 655 O O . TYR A 1 85 ? 8.474 -7.701 3.820 1.00 88.69 85 TYR A O 1
ATOM 663 N N . PRO A 1 86 ? 7.951 -6.579 1.953 1.00 88.94 86 PRO A N 1
ATOM 664 C CA . PRO A 1 86 ? 9.349 -6.358 1.588 1.00 88.94 86 PRO A CA 1
ATOM 665 C C . PRO A 1 86 ? 10.114 -5.554 2.646 1.00 88.94 86 PRO A C 1
ATOM 667 O O . PRO A 1 86 ? 9.789 -4.396 2.908 1.00 88.94 86 PRO A O 1
ATOM 670 N N . LYS A 1 87 ? 11.191 -6.135 3.191 1.00 88.69 87 LYS A N 1
ATOM 671 C CA . LYS A 1 87 ? 12.008 -5.516 4.254 1.00 88.69 87 LYS A CA 1
ATOM 672 C C . LYS A 1 87 ? 12.533 -4.126 3.883 1.00 88.69 87 LYS A C 1
ATOM 674 O O . LYS A 1 87 ? 12.401 -3.193 4.670 1.00 88.69 87 LYS A O 1
ATOM 679 N N . ASN A 1 88 ? 13.064 -3.962 2.671 1.00 89.25 88 ASN A N 1
ATOM 680 C CA . ASN A 1 88 ? 13.589 -2.666 2.221 1.00 89.25 88 ASN A CA 1
ATOM 681 C C . ASN A 1 88 ? 12.482 -1.605 2.155 1.00 89.25 88 ASN A C 1
ATOM 683 O O . ASN A 1 88 ? 12.715 -0.442 2.460 1.00 89.25 88 ASN A O 1
ATOM 687 N N . LEU A 1 89 ? 11.259 -2.011 1.798 1.00 90.19 89 LEU A N 1
ATOM 688 C CA . LEU A 1 89 ? 10.122 -1.100 1.714 1.00 90.19 89 LEU A CA 1
ATOM 689 C C . LEU A 1 89 ? 9.541 -0.766 3.093 1.00 90.19 89 LEU A C 1
ATOM 691 O O . LEU A 1 89 ? 8.885 0.256 3.226 1.00 90.19 89 LEU A O 1
ATOM 695 N N . SER A 1 90 ? 9.760 -1.596 4.119 1.00 89.94 90 SER A N 1
ATOM 696 C CA . SER A 1 90 ? 9.354 -1.264 5.495 1.00 89.94 90 SER A CA 1
ATOM 697 C C . SER A 1 90 ? 10.315 -0.297 6.189 1.00 89.94 90 SER A C 1
ATOM 699 O O . SER A 1 90 ? 9.969 0.233 7.235 1.00 89.94 90 SER A O 1
ATOM 701 N N . GLN A 1 91 ? 11.511 -0.085 5.629 1.00 91.25 91 GLN A N 1
ATOM 702 C CA . GLN A 1 91 ? 12.578 0.734 6.218 1.00 91.25 91 GLN A CA 1
ATOM 703 C C . GLN A 1 91 ? 12.610 2.182 5.708 1.00 91.25 91 GLN A C 1
ATOM 705 O O . GLN A 1 91 ? 13.408 2.976 6.197 1.00 91.25 91 GLN A O 1
ATOM 710 N N . ILE A 1 92 ? 11.788 2.533 4.715 1.00 92.94 92 ILE A N 1
ATOM 711 C CA . ILE A 1 92 ? 11.679 3.924 4.254 1.00 92.94 92 ILE A CA 1
ATOM 712 C C . ILE A 1 92 ? 10.930 4.776 5.290 1.00 92.94 92 ILE A C 1
ATOM 714 O O . ILE A 1 92 ? 10.204 4.230 6.111 1.00 92.94 92 ILE A O 1
ATOM 718 N N . ASP A 1 93 ? 11.057 6.103 5.214 1.00 90.88 93 ASP A N 1
ATOM 719 C CA . ASP A 1 93 ? 10.452 7.047 6.175 1.00 90.88 93 ASP A CA 1
ATOM 720 C C . ASP A 1 93 ? 8.919 6.915 6.285 1.00 90.88 93 ASP A C 1
ATOM 722 O O . ASP A 1 93 ? 8.356 6.853 7.375 1.00 90.88 93 ASP A O 1
ATOM 726 N N . LYS A 1 94 ? 8.235 6.794 5.140 1.00 91.75 94 LYS A N 1
ATOM 727 C CA . LYS A 1 94 ? 6.775 6.621 5.069 1.00 91.75 94 LYS A CA 1
ATOM 728 C C . LYS A 1 94 ? 6.404 5.333 4.323 1.00 91.75 94 LYS A C 1
ATOM 730 O O . LYS A 1 94 ? 6.040 5.393 3.144 1.00 91.75 94 LYS A O 1
ATOM 735 N N . PRO A 1 95 ? 6.515 4.149 4.962 1.00 93.00 95 PRO A N 1
ATOM 736 C CA . PRO A 1 95 ? 6.225 2.872 4.318 1.00 93.00 95 PRO A CA 1
ATOM 737 C C . PRO A 1 95 ? 4.718 2.689 4.051 1.00 93.00 95 PRO A C 1
ATOM 739 O O . PRO A 1 95 ? 3.890 2.930 4.933 1.00 93.00 95 PRO A O 1
ATOM 742 N N . PRO A 1 96 ? 4.300 2.211 2.869 1.00 92.25 96 PRO A N 1
ATOM 743 C CA . PRO A 1 96 ? 2.895 1.902 2.621 1.00 9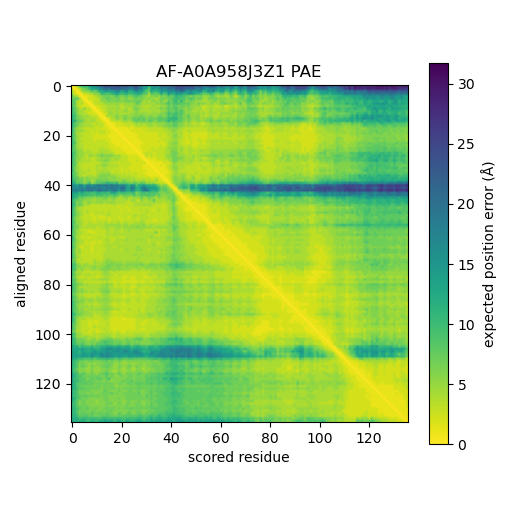2.25 96 PRO A CA 1
ATOM 744 C C . PRO A 1 96 ? 2.316 0.931 3.666 1.00 92.25 96 PRO A C 1
ATOM 746 O O . PRO A 1 96 ? 2.877 -0.126 3.931 1.00 92.25 96 PRO A O 1
ATOM 749 N N . LEU A 1 97 ? 1.161 1.255 4.253 1.00 90.88 97 LEU A N 1
ATOM 750 C CA . LEU A 1 97 ? 0.556 0.394 5.284 1.00 90.88 97 LEU A CA 1
ATOM 751 C C . LEU A 1 97 ? 0.011 -0.917 4.708 1.00 90.88 97 LEU A C 1
ATOM 753 O O . LEU A 1 97 ? 0.002 -1.945 5.383 1.00 90.88 97 LEU A O 1
ATOM 757 N N . VAL A 1 98 ? -0.470 -0.868 3.465 1.00 91.12 98 VAL A N 1
ATOM 758 C CA . VAL A 1 98 ? -0.994 -2.016 2.728 1.00 91.12 98 VAL A CA 1
ATOM 759 C C . VAL A 1 98 ? -0.520 -1.908 1.285 1.00 91.12 98 VAL A C 1
ATOM 761 O O . VAL A 1 98 ? -0.724 -0.886 0.632 1.00 91.12 98 VAL A O 1
ATOM 764 N N . LEU A 1 99 ? 0.113 -2.965 0.790 1.00 91.06 99 LEU A N 1
ATOM 765 C CA . LEU A 1 99 ? 0.442 -3.137 -0.618 1.00 91.06 99 LEU A CA 1
ATOM 766 C C . LEU A 1 99 ? -0.684 -3.894 -1.294 1.00 91.06 99 LEU A C 1
ATOM 768 O O . LEU A 1 99 ? -1.138 -4.910 -0.772 1.00 91.06 99 LEU A O 1
ATOM 772 N N . PHE A 1 100 ? -1.070 -3.432 -2.475 1.00 91.62 100 PHE A N 1
ATOM 773 C CA . PHE A 1 100 ? -1.989 -4.128 -3.361 1.00 91.62 100 PHE A CA 1
ATOM 774 C C . PHE A 1 100 ? -1.258 -4.463 -4.652 1.00 91.62 100 PHE A C 1
ATOM 776 O O . PHE A 1 100 ? -0.448 -3.674 -5.140 1.00 91.62 100 PHE A O 1
ATOM 783 N N . GLY A 1 101 ? -1.565 -5.612 -5.235 1.00 91.00 101 GLY A N 1
ATOM 784 C CA . GLY A 1 101 ? -1.039 -5.949 -6.546 1.00 91.00 101 GLY A CA 1
ATOM 785 C C . GLY A 1 101 ? -1.824 -7.050 -7.226 1.00 91.00 101 GLY A C 1
ATOM 786 O O . GLY A 1 101 ? -2.733 -7.642 -6.651 1.00 91.00 101 GLY A O 1
ATOM 787 N N . LYS A 1 102 ? -1.485 -7.293 -8.489 1.00 91.94 102 LYS A N 1
ATOM 788 C CA . LYS A 1 102 ? -2.136 -8.276 -9.356 1.00 91.94 102 LYS A CA 1
ATOM 789 C C . LYS A 1 102 ? -1.100 -9.259 -9.886 1.00 91.94 102 LYS A C 1
ATOM 791 O O . LYS A 1 102 ? 0.024 -8.867 -10.186 1.00 91.94 102 LYS A O 1
ATOM 796 N N . GLY A 1 103 ? -1.481 -10.529 -10.017 1.00 88.75 103 GLY A N 1
ATOM 797 C CA . GLY A 1 103 ? -0.586 -11.591 -10.480 1.00 88.75 103 GLY A CA 1
ATOM 798 C C . GLY A 1 103 ? 0.118 -12.309 -9.329 1.00 88.75 103 GLY A C 1
ATOM 799 O O . GLY A 1 103 ? -0.383 -12.343 -8.211 1.00 88.75 103 GLY A O 1
ATOM 800 N N . LYS A 1 104 ? 1.272 -12.928 -9.588 1.00 87.44 104 LYS A N 1
ATOM 801 C CA . LYS A 1 104 ? 1.986 -13.720 -8.574 1.00 87.44 104 LYS A CA 1
ATOM 802 C C . LYS A 1 104 ? 2.901 -12.830 -7.734 1.00 87.44 104 LYS A C 1
ATOM 804 O O . LYS A 1 104 ? 3.734 -12.118 -8.285 1.00 87.44 104 LYS A O 1
ATOM 809 N N . TRP A 1 105 ? 2.780 -12.908 -6.408 1.00 86.25 105 TRP A N 1
ATOM 810 C CA . TRP A 1 105 ? 3.719 -12.247 -5.499 1.00 86.25 105 TRP A CA 1
ATOM 811 C C . TRP A 1 105 ? 5.088 -12.956 -5.542 1.00 86.25 105 TRP A C 1
ATOM 813 O O . TRP A 1 105 ? 5.139 -14.167 -5.293 1.00 86.25 105 TRP A O 1
ATOM 823 N N . PRO A 1 106 ? 6.193 -12.246 -5.842 1.00 80.69 106 PRO A N 1
ATOM 824 C CA . PRO A 1 106 ? 7.527 -12.826 -6.000 1.00 80.69 106 PRO A CA 1
ATOM 825 C C . PRO A 1 106 ? 8.179 -13.180 -4.647 1.00 80.69 106 PRO A C 1
ATOM 827 O O . PRO A 1 106 ? 9.218 -12.635 -4.289 1.00 80.69 106 PRO A O 1
ATOM 830 N N . ARG A 1 107 ? 7.595 -14.131 -3.899 1.00 72.00 107 ARG A N 1
ATOM 831 C CA . ARG A 1 107 ? 8.050 -14.562 -2.553 1.00 72.00 107 ARG A CA 1
ATOM 832 C C . ARG A 1 107 ? 9.520 -14.994 -2.482 1.00 72.00 107 ARG A C 1
ATOM 834 O O . ARG A 1 107 ? 10.119 -14.906 -1.418 1.00 72.00 107 ARG A O 1
ATOM 841 N N . ASN A 1 108 ? 10.082 -15.456 -3.597 1.00 70.62 108 ASN A N 1
ATOM 842 C CA . ASN A 1 108 ? 11.427 -16.035 -3.648 1.00 70.62 108 ASN A CA 1
ATOM 843 C C . ASN A 1 108 ? 12.518 -15.022 -4.029 1.00 70.62 108 ASN A C 1
ATOM 845 O O . ASN A 1 108 ? 13.697 -15.364 -3.999 1.00 70.62 108 ASN A O 1
ATOM 849 N N . TYR A 1 109 ? 12.153 -13.791 -4.395 1.00 70.88 109 TYR A N 1
ATOM 850 C CA . TYR A 1 109 ? 13.120 -12.785 -4.822 1.00 70.88 109 TYR A CA 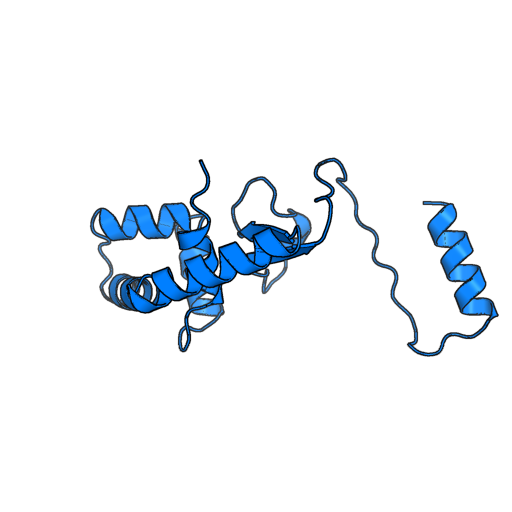1
ATOM 851 C C . TYR A 1 109 ? 13.519 -11.906 -3.637 1.00 70.88 109 TYR A C 1
ATOM 853 O O . TYR A 1 109 ? 12.682 -11.262 -3.010 1.00 70.88 109 TYR A O 1
ATOM 861 N N . GLN A 1 110 ? 14.816 -11.881 -3.329 1.00 70.62 110 GLN A N 1
ATOM 862 C CA . GLN A 1 110 ? 15.364 -11.075 -2.230 1.00 70.62 110 GLN A CA 1
ATOM 863 C C . GLN A 1 110 ? 15.904 -9.714 -2.688 1.00 70.62 110 GLN A C 1
ATOM 865 O O . GLN A 1 110 ? 16.102 -8.824 -1.863 1.00 70.62 110 GLN A O 1
ATOM 870 N N . LYS A 1 111 ? 16.149 -9.541 -3.992 1.00 81.19 111 LYS A N 1
ATOM 871 C CA . LYS A 1 111 ? 16.717 -8.322 -4.575 1.00 81.19 111 LYS A CA 1
ATOM 872 C C . LYS A 1 111 ? 15.804 -7.802 -5.677 1.00 81.19 111 LYS A C 1
ATOM 874 O O . LYS A 1 111 ? 15.393 -8.559 -6.550 1.00 81.19 111 LYS A O 1
ATOM 879 N N . PHE A 1 112 ? 15.523 -6.506 -5.623 1.00 87.12 112 PHE A N 1
ATOM 880 C CA . PHE A 1 112 ? 14.734 -5.789 -6.617 1.00 87.12 112 PHE A CA 1
ATOM 881 C C . PHE A 1 112 ? 15.565 -4.613 -7.122 1.00 87.12 112 PHE A C 1
ATOM 883 O O . PHE A 1 112 ? 16.086 -3.843 -6.315 1.00 87.12 112 PHE A O 1
ATOM 890 N N . ILE A 1 113 ? 15.689 -4.481 -8.442 1.00 89.8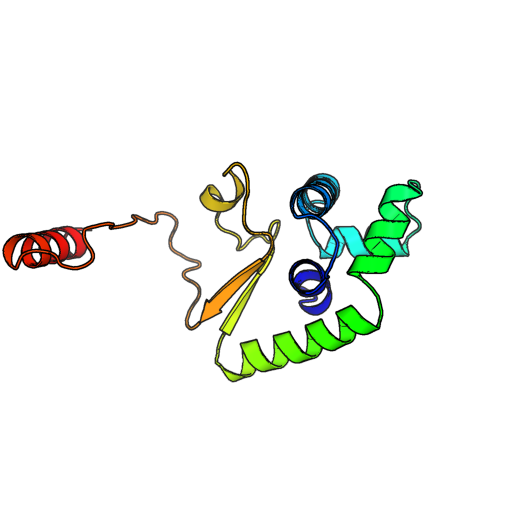8 113 ILE A N 1
ATOM 891 C CA . ILE A 1 113 ? 16.368 -3.356 -9.093 1.00 89.88 113 ILE A CA 1
ATOM 892 C C . ILE A 1 113 ? 15.311 -2.569 -9.864 1.00 89.88 113 ILE A C 1
ATOM 894 O O . ILE A 1 113 ? 14.619 -3.111 -10.725 1.00 89.88 113 ILE A O 1
ATOM 898 N N . GLY A 1 114 ? 15.154 -1.293 -9.516 1.00 91.69 114 GLY A N 1
ATOM 899 C CA . GLY A 1 114 ? 14.241 -0.386 -10.201 1.00 91.69 114 GLY A CA 1
ATOM 900 C C . GLY A 1 114 ? 14.928 0.293 -11.382 1.00 91.69 114 GLY A C 1
ATOM 901 O O . GLY A 1 114 ? 15.955 0.940 -11.203 1.00 91.69 114 GLY A O 1
ATOM 902 N N . PHE A 1 115 ? 14.336 0.195 -12.571 1.00 93.69 115 PHE A N 1
ATOM 903 C CA . PHE A 1 115 ? 14.746 0.969 -13.743 1.00 93.69 115 PHE A CA 1
ATOM 904 C C . PHE A 1 115 ? 13.824 2.176 -13.907 1.00 93.69 115 PHE A C 1
ATOM 906 O O . PHE A 1 115 ? 12.610 2.022 -14.034 1.00 93.69 115 PHE A O 1
ATOM 913 N N . ILE A 1 116 ? 14.400 3.378 -13.932 1.00 95.88 116 ILE A N 1
ATOM 914 C CA . ILE A 1 116 ? 13.681 4.632 -14.191 1.00 95.88 116 ILE A CA 1
ATOM 915 C C . ILE A 1 116 ? 14.293 5.353 -15.394 1.00 95.88 116 ILE A C 1
ATOM 917 O O . ILE A 1 116 ? 15.465 5.169 -15.713 1.00 95.88 116 ILE A O 1
ATOM 921 N N . GLY A 1 117 ? 13.501 6.176 -16.078 1.00 94.69 117 GLY A N 1
ATOM 922 C CA . GLY A 1 117 ? 13.950 6.901 -17.263 1.00 94.69 117 GLY A CA 1
ATOM 923 C C . GLY A 1 117 ? 12.909 7.893 -17.787 1.00 94.69 117 GLY A C 1
ATOM 924 O O . GLY A 1 117 ? 11.820 8.016 -17.219 1.00 94.69 117 GLY A O 1
ATOM 925 N N . PRO A 1 118 ? 13.223 8.625 -18.869 1.00 96.31 118 PRO A N 1
ATOM 926 C CA . PRO A 1 118 ? 12.296 9.580 -19.469 1.00 96.31 118 PRO A CA 1
ATOM 927 C C . PRO A 1 118 ? 11.052 8.883 -20.042 1.00 96.31 118 PRO A C 1
ATOM 929 O O . PRO A 1 118 ? 11.148 7.806 -20.624 1.00 96.31 118 PRO A O 1
ATOM 932 N N . ARG A 1 119 ? 9.883 9.541 -19.958 1.00 96.38 119 ARG A N 1
ATOM 933 C CA . ARG A 1 119 ? 8.605 9.031 -20.514 1.00 96.38 119 ARG A CA 1
ATOM 934 C C . ARG A 1 119 ? 8.618 8.885 -22.043 1.00 96.38 119 ARG A C 1
ATOM 936 O O . ARG A 1 119 ? 7.835 8.117 -22.589 1.00 96.38 119 ARG A O 1
ATOM 943 N N . LYS A 1 120 ? 9.491 9.635 -22.725 1.00 96.88 120 LYS A N 1
ATOM 944 C CA . LYS A 1 120 ? 9.751 9.560 -24.171 1.00 96.88 120 LYS A CA 1
ATOM 945 C C . LYS A 1 120 ? 11.250 9.315 -24.395 1.00 96.88 120 LYS A C 1
ATOM 947 O O . LYS A 1 120 ? 11.980 10.264 -24.675 1.00 96.88 120 LYS A O 1
ATOM 952 N N . PRO A 1 121 ? 11.739 8.084 -24.180 1.00 96.31 121 PRO A N 1
ATOM 953 C CA . PRO A 1 121 ? 13.151 7.775 -24.361 1.00 96.31 121 PRO A CA 1
ATOM 954 C C . PRO A 1 121 ? 13.519 7.778 -25.849 1.00 96.31 121 PRO A C 1
ATOM 9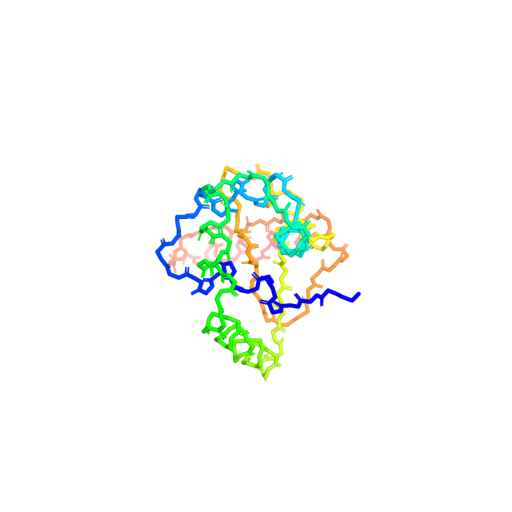56 O O . PRO A 1 121 ? 12.684 7.509 -26.713 1.00 96.31 121 PRO A O 1
ATOM 959 N N . SER A 1 122 ? 14.790 8.039 -26.153 1.00 97.81 122 SER A N 1
ATOM 960 C CA . SER A 1 122 ? 15.320 7.816 -27.499 1.00 97.81 122 SER A CA 1
ATOM 961 C C . SER A 1 122 ? 15.350 6.317 -27.828 1.00 97.81 122 SER A C 1
ATOM 963 O O . SER A 1 122 ? 15.354 5.465 -26.935 1.00 97.81 122 SER A O 1
ATOM 965 N N . GLN A 1 123 ? 15.432 5.982 -29.119 1.00 97.62 123 GLN A N 1
ATOM 966 C CA . GLN A 1 123 ? 15.609 4.591 -29.560 1.00 97.62 123 GLN A CA 1
ATOM 967 C C . GLN A 1 123 ? 16.860 3.953 -28.942 1.00 97.62 123 GLN A C 1
ATOM 969 O O . GLN A 1 123 ? 16.821 2.797 -28.526 1.00 97.62 123 GLN A O 1
ATOM 974 N N . TYR A 1 124 ? 17.946 4.724 -28.827 1.00 97.00 124 TYR A N 1
ATOM 975 C CA . TYR A 1 124 ? 19.163 4.295 -28.143 1.00 97.00 124 TYR A CA 1
ATOM 976 C C . TYR A 1 124 ? 18.890 3.959 -26.672 1.00 97.00 124 TYR A C 1
ATOM 978 O O . TYR A 1 124 ? 19.142 2.833 -26.255 1.00 97.00 124 TYR A O 1
ATOM 986 N N . GLY A 1 125 ? 18.274 4.875 -25.915 1.00 96.75 125 GLY A N 1
ATOM 987 C CA . GLY A 1 125 ? 17.976 4.654 -24.497 1.00 96.75 125 GLY A CA 1
ATOM 988 C C . GLY A 1 125 ? 17.082 3.435 -24.255 1.00 96.75 125 GLY A C 1
ATOM 989 O O . GLY A 1 125 ? 17.324 2.669 -23.325 1.00 96.75 125 GLY A O 1
ATOM 990 N N . MET A 1 126 ? 16.095 3.196 -25.126 1.00 96.81 126 MET A N 1
ATOM 991 C CA . MET A 1 126 ? 15.246 2.008 -25.027 1.00 96.81 126 MET A CA 1
ATOM 992 C C . MET A 1 126 ? 16.014 0.706 -25.304 1.00 96.81 126 MET A C 1
ATOM 994 O O . MET A 1 126 ? 15.772 -0.293 -24.627 1.00 96.81 126 MET A O 1
ATOM 998 N N . ARG A 1 127 ? 16.945 0.701 -26.270 1.00 96.94 127 ARG A N 1
ATOM 999 C CA . ARG A 1 127 ? 17.809 -0.462 -26.544 1.00 96.94 127 ARG A CA 1
ATOM 1000 C C . ARG A 1 127 ? 18.751 -0.741 -25.377 1.00 96.94 127 ARG A C 1
ATOM 1002 O O . ARG A 1 127 ? 18.832 -1.885 -24.945 1.00 96.94 127 ARG A O 1
ATOM 1009 N N . THR A 1 128 ? 19.393 0.292 -24.837 1.00 96.31 128 THR A N 1
ATOM 1010 C CA . THR A 1 128 ? 20.295 0.161 -23.687 1.00 96.31 128 THR A CA 1
ATOM 1011 C C . THR A 1 128 ? 19.557 -0.367 -22.458 1.00 96.31 128 THR A C 1
ATOM 1013 O O . THR A 1 128 ? 20.026 -1.315 -21.843 1.00 96.31 128 THR A O 1
ATOM 1016 N N . ALA A 1 129 ? 18.369 0.160 -22.138 1.00 96.44 129 ALA A N 1
ATOM 1017 C CA . ALA A 1 129 ? 17.582 -0.322 -21.001 1.00 96.44 129 ALA A CA 1
ATOM 1018 C C . ALA A 1 129 ? 17.199 -1.808 -21.135 1.00 96.44 129 ALA A C 1
ATOM 1020 O O . ALA A 1 129 ? 17.302 -2.553 -20.166 1.00 96.44 129 ALA A O 1
ATOM 1021 N N . LYS A 1 130 ? 16.810 -2.254 -22.340 1.00 95.75 130 LYS A N 1
ATOM 1022 C CA . LYS A 1 130 ? 16.529 -3.675 -22.614 1.00 95.75 130 LYS A CA 1
ATOM 1023 C C . LYS A 1 130 ? 17.771 -4.551 -22.482 1.00 95.75 130 LYS A C 1
ATOM 1025 O O . LYS A 1 130 ? 17.671 -5.652 -21.958 1.00 95.75 130 LYS A O 1
ATOM 1030 N N . TRP A 1 131 ? 18.914 -4.075 -22.971 1.00 97.06 131 TRP A N 1
ATOM 1031 C CA . TRP A 1 131 ? 20.175 -4.806 -22.878 1.00 97.06 131 TRP A CA 1
ATOM 1032 C C . TRP A 1 131 ? 20.589 -5.019 -21.417 1.00 97.06 131 TRP A C 1
ATOM 1034 O O . TRP A 1 131 ? 20.798 -6.160 -21.029 1.00 97.06 131 TRP A O 1
ATOM 1044 N N . ILE A 1 132 ? 20.581 -3.964 -20.592 1.00 96.06 132 ILE A N 1
ATOM 1045 C CA . ILE A 1 132 ? 20.916 -4.072 -19.161 1.00 96.06 132 ILE A CA 1
ATOM 1046 C C . ILE A 1 132 ? 19.917 -4.981 -18.430 1.00 96.06 132 ILE A C 1
ATOM 1048 O O . ILE A 1 132 ? 20.315 -5.801 -17.616 1.00 96.06 132 ILE A O 1
ATOM 1052 N N . ALA A 1 133 ? 18.617 -4.867 -18.721 1.00 94.75 133 ALA A N 1
ATOM 1053 C CA . ALA A 1 133 ? 17.601 -5.685 -18.059 1.00 94.75 133 ALA A CA 1
ATOM 1054 C C . ALA A 1 133 ? 17.713 -7.188 -18.372 1.00 94.75 133 ALA A C 1
ATOM 1056 O O . ALA A 1 133 ? 17.271 -7.990 -17.5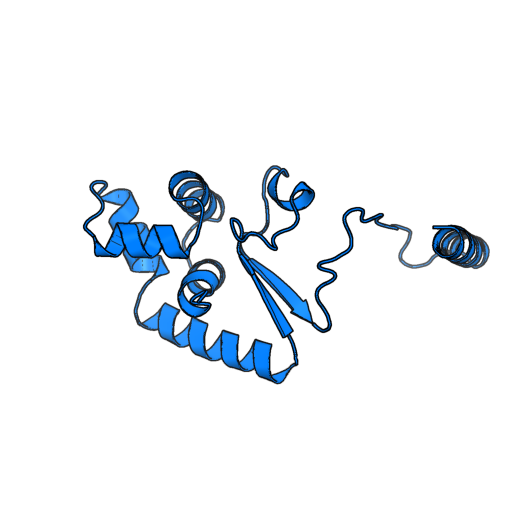61 1.00 94.75 133 ALA A O 1
ATOM 1057 N N . ASN A 1 134 ? 18.272 -7.563 -19.528 1.00 94.56 134 ASN A N 1
ATOM 1058 C CA . ASN A 1 134 ? 18.523 -8.965 -19.878 1.00 94.56 134 ASN A CA 1
ATOM 1059 C C . ASN A 1 134 ? 19.797 -9.535 -19.235 1.00 94.56 134 ASN A C 1
ATOM 1061 O O . ASN A 1 134 ? 19.955 -10.751 -19.219 1.00 94.56 134 ASN A O 1
ATOM 1065 N N . ASP A 1 135 ? 20.712 -8.676 -18.783 1.00 94.69 135 ASP A N 1
ATOM 1066 C CA . ASP A 1 135 ? 21.991 -9.078 -18.182 1.00 94.69 135 ASP A CA 1
ATOM 1067 C C . ASP A 1 135 ? 21.877 -9.345 -16.666 1.00 94.69 135 ASP A C 1
ATOM 1069 O O . ASP A 1 135 ? 22.734 -10.007 -16.083 1.00 94.69 135 ASP A O 1
ATOM 1073 N N . LEU A 1 136 ? 20.811 -8.836 -16.032 1.00 88.19 136 LEU A N 1
ATOM 1074 C CA . LEU A 1 136 ? 20.491 -9.009 -14.606 1.00 88.19 136 LEU A CA 1
ATOM 1075 C C . LEU A 1 136 ? 19.696 -10.289 -14.323 1.00 88.19 136 LEU A C 1
ATOM 1077 O O . LEU A 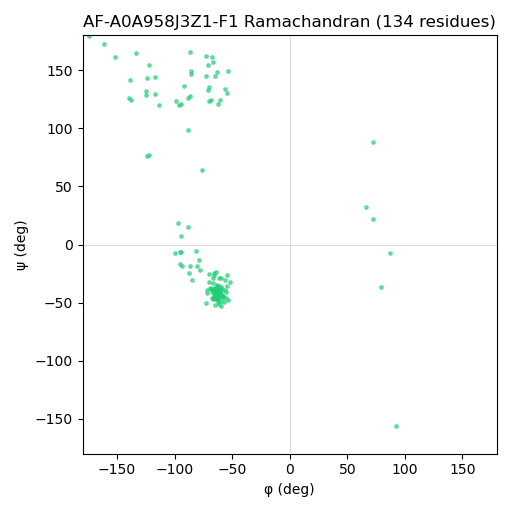1 136 ? 19.935 -10.872 -13.239 1.00 88.19 136 LEU A O 1
#

Solvent-accessible surface area (backbone atoms only — not comparable to full-atom values): 8315 Å² total; per-residue (Å²): 131,88,64,66,42,56,46,38,12,71,77,67,38,77,96,61,58,68,67,60,54,48,54,51,30,69,74,45,47,20,49,61,48,41,51,54,45,53,75,71,65,64,89,50,71,69,57,50,57,52,48,50,60,32,64,26,72,69,34,44,50,54,21,45,57,51,50,51,53,38,51,75,69,49,32,50,74,44,39,46,67,41,91,87,40,60,67,76,56,65,69,45,97,81,44,69,63,62,48,75,50,70,65,84,79,69,85,86,63,90,77,84,86,88,89,83,78,66,98,78,60,52,73,65,55,53,51,50,54,53,53,56,64,73,74,110

Secondary structure (DSSP, 8-state):
---HHHHHHHHH-SS--HHHHHHHHHHHSSHHHHHHHHHTT-S-HHHHHHHHHHT-HHHHHHHHHHHHHHHHTTEEEEETTSTTS-HHHHSSSS--SEEEEES---TT----------SS--HHHHHHHHHHHHH-

Sequence (136 aa):
MMNPVKTICLSVVDGVSYDDKLALIMRHGSAINLFECYEKNSTDKNEIALCEKIFSKANQKKAKDEIEKIRSVGGWMIALGAPEYPKNLSQIDKPPLVLFGKGKWPRNYQKFIGFIGPRKPSQYGMRTAKWIANDL

pLDDT: mean 86.83, std 8.63, range [39.91, 97.81]

Mean predicted aligned error: 6.03 Å

Radius of gyration: 18.75 Å; Cα contacts (8 Å, |Δi|>4): 111; chains: 1; bounding box: 41×29×58 Å